Protein AF-A0A3A0BCF1-F1 (afdb_monomer_lite)

Sequence (88 aa):
MKLVKLFSLIIFFLVVANVVVANAAVDESVEVKSINAEITNLSNQNIVLKQQIAALGSLTNIQGKVEAMGFVESPQIVSLSSSSVALR

Radius of gyration: 34.66 Å; chains: 1; bounding box: 63×32×93 Å

Foldseek 3Di:
DVVVVVVVVVVVVVVVVVVVVVVVVVVVVVVVVVVVVVVVVVVVVVVVVVVVCCVCPPPVNVVVVCVVVVVDDPQDQDDDPPDGDRDD

Secondary structure (DSSP, 8-state):
-HHHHHHHHHHHHHHHHHHHHHHHHHHHHHHHHHHHHHHHHHHHHHHHHHHHHHHHSSHHHHHHHHHHTT---------BTTB-----

Structure (mmCIF, N/CA/C/O backbone):
data_AF-A0A3A0BCF1-F1
#
_entry.id   AF-A0A3A0BCF1-F1
#
loop_
_atom_site.group_PDB
_atom_site.id
_atom_site.type_symbol
_atom_site.label_atom_id
_atom_site.label_alt_id
_atom_site.label_comp_id
_atom_site.label_asym_id
_atom_site.label_entity_id
_atom_site.label_seq_id
_atom_site.pdbx_PDB_ins_code
_atom_site.Cartn_x
_atom_site.Cartn_y
_atom_site.Cartn_z
_atom_site.occupancy
_atom_site.B_iso_or_equiv
_atom_site.auth_seq_id
_atom_site.auth_comp_id
_atom_site.auth_asym_id
_atom_site.auth_atom_id
_atom_site.pdbx_PDB_model_num
ATOM 1 N N . MET A 1 1 ? 33.792 6.250 -46.588 1.00 63.56 1 MET A N 1
ATOM 2 C CA . MET A 1 1 ? 33.141 5.022 -46.058 1.00 63.56 1 MET A CA 1
ATOM 3 C C . MET A 1 1 ? 33.309 4.799 -44.553 1.00 63.56 1 MET A C 1
ATOM 5 O O . MET A 1 1 ? 32.334 4.405 -43.932 1.00 63.56 1 MET A O 1
ATOM 9 N N . LYS A 1 2 ? 34.486 5.028 -43.942 1.00 76.75 2 LYS A N 1
ATOM 10 C CA . LYS A 1 2 ? 34.697 4.771 -42.499 1.00 76.75 2 LYS A CA 1
ATOM 11 C C . LYS A 1 2 ? 33.819 5.640 -41.577 1.00 76.75 2 LYS A C 1
ATOM 13 O O . LYS A 1 2 ? 33.226 5.103 -40.654 1.00 76.75 2 LYS A O 1
ATOM 18 N N . LEU A 1 3 ? 33.653 6.933 -41.887 1.00 85.06 3 LEU A N 1
ATOM 19 C CA . LEU A 1 3 ? 32.765 7.841 -41.136 1.00 85.06 3 LEU A CA 1
ATOM 20 C C . LEU A 1 3 ? 31.293 7.409 -41.183 1.00 85.06 3 LEU A C 1
ATOM 22 O O . LEU A 1 3 ? 30.627 7.368 -40.161 1.00 85.06 3 LEU A O 1
ATOM 26 N N . VAL A 1 4 ? 30.800 7.034 -42.367 1.00 89.00 4 VAL A N 1
ATOM 27 C CA . VAL A 1 4 ? 29.413 6.569 -42.546 1.00 89.00 4 VAL A CA 1
ATOM 28 C C . VAL A 1 4 ? 29.167 5.282 -41.758 1.00 89.00 4 VAL A C 1
ATOM 30 O O . VAL A 1 4 ? 28.139 5.153 -41.104 1.00 89.00 4 VAL A O 1
ATOM 33 N N . LYS A 1 5 ? 30.135 4.354 -41.745 1.00 88.38 5 LYS A N 1
ATOM 34 C CA . LYS A 1 5 ? 30.062 3.141 -40.916 1.00 88.38 5 LYS A CA 1
ATOM 35 C C . LYS A 1 5 ? 30.066 3.462 -39.418 1.00 88.38 5 LYS A C 1
ATOM 37 O O . LYS A 1 5 ? 29.308 2.849 -38.678 1.00 88.38 5 LYS A O 1
ATOM 42 N N . LEU A 1 6 ? 30.872 4.433 -38.983 1.00 91.06 6 LEU A N 1
ATOM 43 C CA . LEU A 1 6 ? 30.919 4.867 -37.585 1.00 91.06 6 LEU A CA 1
ATOM 44 C C . LEU A 1 6 ? 29.593 5.502 -37.144 1.00 91.06 6 LEU A C 1
ATOM 46 O O . LEU A 1 6 ? 29.052 5.126 -36.110 1.00 91.06 6 LEU A O 1
ATOM 50 N N . PHE A 1 7 ? 29.027 6.405 -37.949 1.00 91.00 7 PHE A N 1
ATOM 51 C CA . PHE A 1 7 ? 27.727 7.005 -37.647 1.00 91.00 7 PHE A CA 1
ATOM 52 C C . PHE A 1 7 ? 26.593 5.982 -37.685 1.00 91.00 7 PHE A C 1
ATOM 54 O O . PHE A 1 7 ? 25.741 5.997 -36.804 1.00 91.00 7 PHE A O 1
ATOM 61 N N . SER A 1 8 ? 26.614 5.041 -38.631 1.00 91.31 8 SER A N 1
ATOM 62 C CA . SER A 1 8 ? 25.642 3.945 -38.668 1.00 91.31 8 SER A CA 1
ATOM 63 C C . SER A 1 8 ? 25.705 3.071 -37.412 1.00 91.31 8 SER A C 1
ATOM 65 O O . SER A 1 8 ? 24.662 2.645 -36.924 1.00 91.31 8 SER A O 1
ATOM 67 N N . LEU A 1 9 ? 26.905 2.818 -36.879 1.00 92.62 9 LEU A N 1
ATOM 68 C CA . LEU A 1 9 ? 27.089 2.067 -35.636 1.00 92.62 9 LEU A CA 1
ATOM 69 C C . LEU A 1 9 ? 26.525 2.835 -34.433 1.00 92.62 9 LEU A C 1
ATOM 71 O O . LEU A 1 9 ? 25.803 2.264 -33.623 1.00 92.62 9 LEU A O 1
ATOM 75 N N . ILE A 1 10 ? 26.813 4.135 -34.337 1.00 93.88 10 ILE A N 1
ATOM 76 C CA . ILE A 1 10 ? 26.313 4.994 -33.252 1.00 93.88 10 ILE A CA 1
ATOM 77 C C . ILE A 1 10 ? 24.784 5.066 -33.278 1.00 93.88 10 ILE A C 1
ATOM 79 O O . ILE A 1 10 ? 24.149 4.908 -32.239 1.00 93.88 10 ILE A O 1
ATOM 83 N N . ILE A 1 11 ? 24.188 5.250 -34.459 1.00 93.88 11 ILE A N 1
ATOM 84 C CA . ILE A 1 11 ? 22.729 5.280 -34.625 1.00 93.88 11 ILE A CA 1
ATOM 85 C C . ILE A 1 11 ? 22.119 3.946 -34.193 1.00 93.88 11 ILE A C 1
ATOM 87 O O . ILE A 1 11 ? 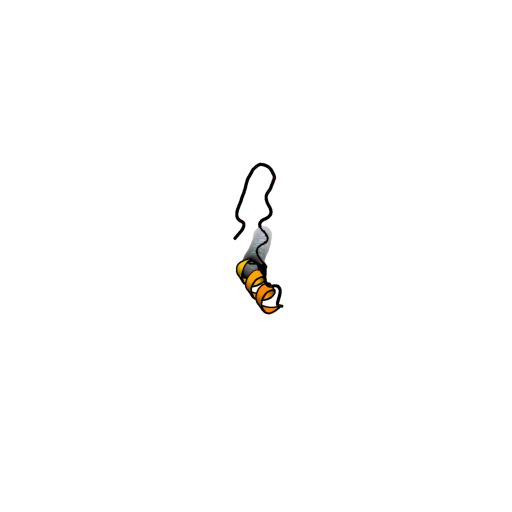21.129 3.939 -33.467 1.00 93.88 11 ILE A O 1
ATOM 91 N N . PHE A 1 12 ? 22.727 2.823 -34.581 1.00 94.69 12 PHE A N 1
ATOM 92 C CA . PHE A 1 12 ? 22.262 1.502 -34.166 1.00 94.69 12 PHE A CA 1
ATOM 93 C C . PHE A 1 12 ? 22.244 1.357 -32.637 1.00 94.69 12 PHE A C 1
ATOM 95 O O . PHE A 1 12 ? 21.224 0.969 -32.070 1.00 94.69 12 PHE A O 1
ATOM 102 N N . PHE A 1 13 ? 23.327 1.744 -31.956 1.00 94.62 13 PHE A N 1
ATOM 103 C CA . PHE A 1 13 ? 23.370 1.725 -30.492 1.00 94.62 13 PHE A CA 1
ATOM 104 C C . PHE A 1 13 ? 22.347 2.669 -29.856 1.00 94.62 13 PHE A C 1
ATOM 106 O O . PHE A 1 13 ? 21.707 2.288 -28.876 1.00 94.62 13 PHE A O 1
ATOM 113 N N . LEU A 1 14 ? 22.141 3.863 -30.421 1.00 94.56 14 LEU A N 1
ATOM 114 C CA . LEU A 1 14 ? 21.120 4.795 -29.937 1.00 94.56 14 LEU A CA 1
ATOM 115 C C . LEU A 1 14 ? 19.706 4.213 -30.042 1.00 94.56 14 LEU A C 1
ATOM 117 O O . LEU A 1 14 ? 18.892 4.420 -29.144 1.00 94.56 14 LEU A O 1
ATOM 121 N N . VAL A 1 15 ? 19.398 3.495 -31.124 1.00 94.69 15 VAL A N 1
ATOM 122 C CA . VAL A 1 15 ? 18.084 2.863 -31.307 1.00 94.69 15 VAL A CA 1
ATOM 123 C C . VAL A 1 15 ? 17.872 1.770 -30.264 1.00 94.69 15 VAL A C 1
ATOM 125 O O . VAL A 1 15 ? 16.836 1.756 -29.603 1.00 94.69 15 VAL A O 1
ATOM 128 N N . VAL A 1 16 ? 18.865 0.902 -30.057 1.00 94.56 16 VAL A N 1
ATOM 129 C CA . VAL A 1 16 ? 18.783 -0.160 -29.042 1.00 94.56 16 VAL A CA 1
ATOM 130 C C . VAL A 1 16 ? 18.616 0.435 -27.643 1.00 94.56 16 VAL A C 1
ATOM 132 O O . VAL A 1 16 ? 17.738 0.002 -26.901 1.00 94.56 16 VAL A O 1
ATOM 135 N N . ALA A 1 17 ? 19.395 1.464 -27.298 1.00 93.00 17 ALA A N 1
ATOM 136 C CA . ALA A 1 17 ? 19.292 2.134 -26.004 1.00 93.00 17 ALA A CA 1
ATOM 137 C C . ALA A 1 17 ? 17.896 2.734 -25.772 1.00 93.00 17 ALA A C 1
ATOM 139 O O . ALA A 1 17 ? 17.331 2.559 -24.695 1.00 93.00 17 ALA A O 1
ATOM 140 N N . ASN A 1 18 ? 17.305 3.375 -26.785 1.00 92.69 18 ASN A N 1
ATOM 141 C CA . ASN A 1 18 ? 15.950 3.920 -26.679 1.00 92.69 18 ASN A CA 1
ATOM 142 C C . ASN A 1 18 ? 14.900 2.833 -26.435 1.00 92.69 18 ASN A C 1
ATOM 144 O O . ASN A 1 18 ? 14.018 3.028 -25.607 1.00 92.69 18 ASN A O 1
ATOM 148 N N . VAL A 1 19 ? 14.996 1.689 -27.118 1.00 92.06 19 VAL A N 1
ATOM 149 C CA . VAL A 1 19 ? 14.058 0.574 -26.910 1.00 92.06 19 VAL A CA 1
ATOM 150 C C . VAL A 1 19 ? 14.186 0.008 -25.496 1.00 92.06 19 VAL A C 1
ATOM 152 O O . VAL A 1 19 ? 13.175 -0.247 -24.848 1.00 92.06 19 VAL A O 1
ATOM 155 N N . VAL A 1 20 ? 15.412 -0.142 -24.987 1.00 93.19 20 VAL A N 1
ATOM 156 C CA . VAL A 1 20 ? 15.647 -0.625 -23.617 1.00 93.19 20 VAL A CA 1
ATOM 157 C C . VAL A 1 20 ? 15.063 0.340 -22.585 1.00 93.19 20 VAL A C 1
ATOM 159 O O . VAL A 1 20 ? 14.342 -0.098 -21.694 1.00 93.19 20 VAL A O 1
ATOM 162 N N . VAL A 1 21 ? 15.322 1.643 -22.721 1.00 91.25 21 VAL A N 1
ATOM 163 C CA . VAL A 1 21 ? 14.791 2.661 -21.798 1.00 91.25 21 VAL A CA 1
ATOM 164 C C . VAL A 1 21 ? 13.268 2.737 -21.876 1.00 91.25 21 VAL A C 1
ATOM 166 O O . VAL A 1 21 ? 12.614 2.810 -20.841 1.00 91.25 21 VAL A O 1
ATOM 169 N N . ALA A 1 22 ? 12.691 2.678 -23.078 1.00 88.44 22 ALA A N 1
ATOM 170 C CA . ALA A 1 22 ? 11.242 2.693 -23.252 1.00 88.44 22 ALA A CA 1
ATOM 171 C C . ALA A 1 22 ? 10.578 1.483 -22.582 1.00 88.44 22 ALA A C 1
ATOM 173 O O . ALA A 1 22 ? 9.580 1.647 -21.884 1.00 88.44 22 ALA A O 1
ATOM 174 N N . ASN A 1 23 ? 11.151 0.289 -22.740 1.00 87.31 23 ASN A N 1
ATOM 175 C CA . ASN A 1 23 ? 10.629 -0.916 -22.099 1.00 87.31 23 ASN A CA 1
ATOM 176 C C . ASN A 1 23 ? 10.779 -0.852 -20.573 1.00 87.31 23 ASN A C 1
ATOM 178 O O . ASN A 1 23 ? 9.819 -1.136 -19.865 1.00 87.31 23 ASN A O 1
ATOM 182 N N . ALA A 1 24 ? 11.928 -0.395 -20.067 1.00 85.81 24 ALA A N 1
ATOM 183 C CA . ALA A 1 24 ? 12.140 -0.218 -18.631 1.00 85.81 24 ALA A CA 1
ATOM 184 C C . ALA A 1 24 ? 11.154 0.792 -18.016 1.00 85.81 24 ALA A C 1
ATOM 186 O O . ALA A 1 24 ? 10.614 0.545 -16.944 1.00 85.81 24 ALA A O 1
ATOM 187 N N . ALA A 1 25 ? 10.862 1.895 -18.713 1.00 83.75 25 ALA A N 1
ATOM 188 C CA . ALA A 1 25 ? 9.887 2.886 -18.259 1.00 83.75 25 ALA A CA 1
ATOM 189 C C . ALA A 1 25 ? 8.452 2.328 -18.224 1.00 83.75 25 ALA A C 1
ATOM 191 O O . ALA A 1 25 ? 7.655 2.703 -17.358 1.00 83.75 25 ALA A O 1
ATOM 192 N N . VAL A 1 26 ? 8.107 1.432 -19.156 1.00 87.75 26 VAL A N 1
ATOM 193 C CA . VAL A 1 26 ? 6.819 0.723 -19.144 1.00 87.75 26 VAL A CA 1
ATOM 194 C C . VAL A 1 26 ? 6.749 -0.243 -17.963 1.00 87.75 26 VAL A C 1
ATOM 196 O O . VAL A 1 26 ? 5.748 -0.225 -17.248 1.00 87.75 26 VAL A O 1
ATOM 199 N N . ASP A 1 27 ? 7.800 -1.026 -17.719 1.00 85.88 27 ASP A N 1
ATOM 200 C CA . ASP A 1 27 ? 7.865 -1.959 -16.588 1.00 85.88 27 ASP A CA 1
ATOM 201 C C . ASP A 1 27 ? 7.762 -1.221 -15.243 1.00 85.88 27 ASP A C 1
ATOM 203 O O . ASP A 1 27 ? 6.926 -1.576 -14.410 1.00 85.88 27 ASP A O 1
ATOM 207 N N . GLU A 1 28 ? 8.510 -0.127 -15.070 1.00 82.31 28 GLU A N 1
ATOM 208 C CA . GLU A 1 28 ? 8.431 0.734 -13.883 1.00 82.31 28 GLU A CA 1
ATOM 209 C C . GLU A 1 28 ? 7.014 1.298 -13.695 1.00 82.31 28 GLU A C 1
ATOM 211 O O . GLU A 1 28 ? 6.463 1.287 -12.593 1.00 82.31 28 GLU A O 1
ATOM 216 N N . SER A 1 29 ? 6.362 1.723 -14.780 1.00 82.25 29 SER A N 1
ATOM 217 C CA . SER A 1 29 ? 4.982 2.218 -14.726 1.00 82.25 29 SER A CA 1
ATOM 218 C C . SER A 1 29 ? 3.985 1.136 -14.293 1.00 82.25 29 SER A C 1
ATOM 220 O O . SER A 1 29 ? 3.018 1.431 -13.581 1.00 82.25 29 SER A O 1
ATOM 222 N N . VAL A 1 30 ? 4.195 -0.116 -14.707 1.00 86.75 30 VAL A N 1
ATOM 223 C CA . VAL A 1 30 ? 3.364 -1.256 -14.292 1.00 86.75 30 VAL A CA 1
ATOM 224 C C . VAL A 1 30 ? 3.596 -1.582 -12.817 1.00 86.75 30 VAL A C 1
ATOM 226 O O . VAL A 1 30 ? 2.622 -1.761 -12.079 1.00 86.75 30 VAL A O 1
ATOM 229 N N . GLU A 1 31 ? 4.849 -1.599 -12.369 1.00 89.50 31 GLU A N 1
ATOM 230 C CA . GLU A 1 31 ? 5.207 -1.859 -10.973 1.00 89.50 31 GLU A CA 1
ATOM 231 C C . GLU A 1 31 ? 4.635 -0.785 -10.039 1.00 89.50 31 GLU A C 1
ATOM 233 O O . GLU A 1 31 ? 3.918 -1.103 -9.087 1.00 89.50 31 GLU A O 1
ATOM 238 N N . VAL A 1 32 ? 4.822 0.496 -10.368 1.00 89.94 32 VAL A N 1
ATOM 239 C CA . VAL A 1 32 ? 4.258 1.624 -9.608 1.00 89.94 32 VAL A CA 1
ATOM 240 C C . VAL A 1 32 ? 2.731 1.550 -9.552 1.00 89.94 32 VAL A C 1
ATOM 242 O O . VAL A 1 32 ? 2.124 1.824 -8.512 1.00 89.94 32 VAL A O 1
ATOM 245 N N . LYS A 1 33 ? 2.076 1.152 -10.648 1.00 89.25 33 LYS A N 1
ATOM 246 C CA . LYS A 1 33 ? 0.621 0.956 -10.666 1.00 89.25 33 LYS A CA 1
ATOM 247 C C . LYS A 1 33 ? 0.190 -0.186 -9.744 1.00 89.25 33 LYS A C 1
ATOM 249 O O . LYS A 1 33 ? -0.814 -0.038 -9.046 1.00 89.25 33 LYS A O 1
ATOM 254 N N . SER A 1 34 ? 0.936 -1.289 -9.722 1.00 92.88 34 SER A N 1
ATOM 255 C CA . SER A 1 34 ? 0.686 -2.414 -8.816 1.00 92.88 34 SER A CA 1
ATOM 256 C C . SER A 1 34 ? 0.817 -1.989 -7.353 1.00 92.88 34 SER A C 1
ATOM 258 O O . SER A 1 34 ? -0.098 -2.216 -6.562 1.00 92.88 34 SER A O 1
ATOM 260 N N . ILE A 1 35 ? 1.898 -1.283 -7.015 1.00 93.44 35 ILE A N 1
ATOM 261 C CA . ILE A 1 35 ? 2.145 -0.771 -5.661 1.00 93.44 35 ILE A CA 1
ATOM 262 C C . ILE A 1 35 ? 1.021 0.181 -5.225 1.00 93.44 35 ILE A C 1
ATOM 264 O O . ILE A 1 35 ? 0.487 0.053 -4.125 1.00 93.44 35 ILE A O 1
ATOM 268 N N . ASN A 1 36 ? 0.588 1.101 -6.091 1.00 91.94 36 ASN A N 1
ATOM 269 C CA . ASN A 1 36 ? -0.523 2.010 -5.780 1.00 91.94 36 ASN A CA 1
ATOM 270 C C . ASN A 1 36 ? -1.854 1.276 -5.552 1.00 91.94 36 ASN A C 1
ATOM 272 O O . ASN A 1 36 ? -2.647 1.675 -4.691 1.00 91.94 36 ASN A O 1
ATOM 276 N 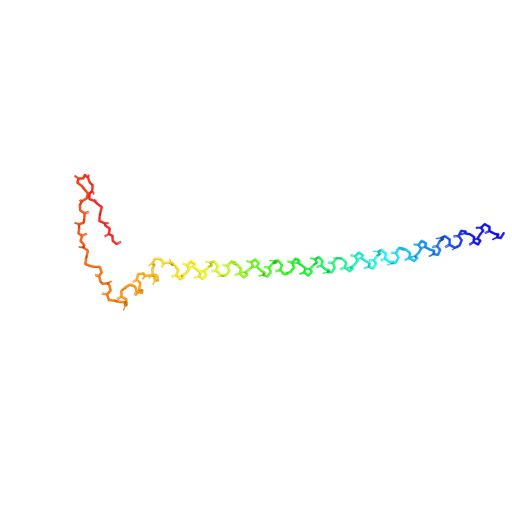N . ALA A 1 37 ? -2.111 0.200 -6.301 1.00 94.31 37 ALA A N 1
ATOM 277 C CA . ALA A 1 37 ? -3.293 -0.629 -6.093 1.00 94.31 37 ALA A CA 1
ATOM 278 C C . ALA A 1 37 ? -3.237 -1.344 -4.733 1.00 94.31 37 ALA A C 1
ATOM 280 O O . ALA A 1 37 ? -4.234 -1.368 -4.008 1.00 94.31 37 ALA A O 1
ATOM 281 N N . GLU A 1 38 ? -2.067 -1.857 -4.351 1.00 95.31 38 GLU A N 1
ATOM 282 C CA . GLU A 1 38 ? -1.855 -2.501 -3.056 1.00 95.31 38 GLU A CA 1
ATOM 283 C C . GLU A 1 38 ? -2.009 -1.519 -1.886 1.00 95.31 38 GLU A C 1
ATOM 285 O O . GLU A 1 38 ? -2.745 -1.806 -0.940 1.00 95.31 38 GLU A O 1
ATOM 290 N N . ILE A 1 39 ? -1.419 -0.323 -1.981 1.00 94.56 39 ILE A N 1
ATOM 291 C CA . ILE A 1 39 ? -1.593 0.754 -0.992 1.00 94.56 39 ILE A CA 1
ATOM 292 C C . ILE A 1 39 ? -3.077 1.085 -0.812 1.00 94.56 39 ILE A C 1
ATOM 294 O O . ILE A 1 39 ? -3.567 1.197 0.314 1.00 94.56 39 ILE A O 1
ATOM 298 N N . THR A 1 40 ? -3.811 1.214 -1.918 1.00 94.69 40 THR A N 1
ATOM 299 C CA . THR A 1 40 ? -5.250 1.502 -1.882 1.00 94.69 40 THR A CA 1
ATOM 300 C C . THR A 1 40 ? -6.023 0.380 -1.189 1.00 94.69 40 THR A C 1
ATOM 302 O O . THR A 1 40 ? -6.879 0.645 -0.343 1.00 94.69 40 THR A O 1
ATOM 305 N N . ASN A 1 41 ? -5.697 -0.876 -1.495 1.00 96.62 41 ASN A N 1
ATOM 306 C CA . ASN A 1 41 ? -6.315 -2.036 -0.861 1.00 96.62 41 ASN A CA 1
ATOM 307 C C . ASN A 1 41 ? -6.053 -2.070 0.655 1.00 96.62 41 ASN A C 1
ATOM 309 O O . ASN A 1 41 ? -6.994 -2.191 1.440 1.00 96.62 41 ASN A O 1
ATOM 313 N N . LEU A 1 42 ? -4.800 -1.888 1.079 1.00 96.06 42 LEU A N 1
ATOM 314 C CA . LEU A 1 42 ? -4.423 -1.851 2.496 1.00 96.06 42 LEU A CA 1
ATOM 315 C C . LEU A 1 42 ? -5.090 -0.687 3.242 1.00 96.06 42 LEU A C 1
ATOM 317 O O . LEU A 1 42 ? -5.558 -0.857 4.369 1.00 96.06 42 LEU A O 1
ATOM 321 N N . SER A 1 43 ? -5.192 0.482 2.607 1.00 94.88 43 SER A N 1
ATOM 322 C CA . SER A 1 43 ? -5.903 1.637 3.165 1.00 94.88 43 SER A CA 1
ATOM 323 C C . SER A 1 43 ? -7.384 1.323 3.408 1.00 94.88 43 SER A C 1
ATOM 325 O O . SER A 1 43 ? -7.896 1.539 4.510 1.00 94.88 43 SER A O 1
ATOM 327 N N . ASN A 1 44 ? -8.054 0.712 2.426 1.00 95.12 44 ASN A N 1
ATOM 328 C CA . ASN A 1 44 ? -9.449 0.290 2.559 1.00 95.12 44 ASN A CA 1
ATOM 329 C C . ASN A 1 44 ? -9.631 -0.741 3.682 1.00 95.12 44 ASN A C 1
ATOM 331 O O . ASN A 1 44 ? -10.542 -0.605 4.500 1.00 95.12 44 ASN A O 1
ATOM 335 N N . GLN A 1 45 ? -8.740 -1.732 3.779 1.00 94.50 45 GLN A N 1
ATOM 336 C CA . GLN A 1 45 ? -8.762 -2.711 4.871 1.00 94.50 45 GLN A CA 1
ATOM 337 C C . GLN A 1 45 ? -8.596 -2.041 6.240 1.00 94.50 45 GLN A C 1
ATOM 339 O O . GLN A 1 45 ? -9.306 -2.382 7.187 1.00 94.50 45 GLN A O 1
ATOM 344 N N . ASN A 1 46 ? -7.709 -1.050 6.352 1.00 94.75 46 ASN A N 1
ATOM 345 C CA . ASN A 1 46 ? -7.507 -0.308 7.594 1.00 94.75 46 ASN A CA 1
ATOM 346 C C . ASN A 1 46 ? -8.763 0.470 8.014 1.00 94.75 46 ASN A C 1
ATOM 348 O O . ASN A 1 46 ? -9.116 0.473 9.194 1.00 94.75 46 ASN A O 1
ATOM 352 N N . ILE A 1 47 ? -9.457 1.096 7.059 1.00 94.19 47 ILE A N 1
ATOM 353 C CA . ILE A 1 47 ? -10.724 1.796 7.311 1.00 94.19 47 ILE A CA 1
ATOM 354 C C . ILE A 1 47 ? -11.777 0.818 7.838 1.00 94.19 47 ILE A C 1
ATOM 356 O O . ILE A 1 47 ? -12.400 1.093 8.864 1.00 94.19 47 ILE A O 1
ATOM 360 N N . VAL A 1 48 ? -11.935 -0.338 7.190 1.00 94.94 48 VAL A N 1
ATOM 361 C CA . VAL A 1 48 ? -12.885 -1.374 7.626 1.00 94.94 48 VAL A CA 1
ATOM 362 C C . VAL A 1 48 ? -12.548 -1.868 9.034 1.00 94.94 48 VAL A C 1
ATOM 364 O O . VAL A 1 48 ? -13.431 -1.936 9.886 1.00 94.94 48 VAL A O 1
ATOM 367 N N . LEU A 1 49 ? -11.275 -2.147 9.323 1.00 93.50 49 LEU A N 1
ATOM 368 C CA . LEU A 1 49 ? -10.845 -2.572 10.658 1.00 93.50 49 LEU A CA 1
ATOM 369 C C . LEU A 1 49 ? -11.118 -1.502 11.718 1.00 93.50 49 LEU A C 1
ATOM 371 O O . LEU A 1 49 ? -11.616 -1.819 12.795 1.00 93.50 49 LEU A O 1
ATOM 375 N N . LYS A 1 50 ? -10.861 -0.225 11.419 1.00 91.38 50 LYS A N 1
ATOM 376 C CA . LYS A 1 50 ? -11.190 0.884 12.328 1.00 91.38 50 LYS A CA 1
ATOM 377 C C . LYS A 1 50 ? -12.688 0.975 12.597 1.00 91.38 50 LYS A C 1
ATOM 379 O O . LYS A 1 50 ? -13.080 1.179 13.742 1.00 91.38 50 LYS A O 1
ATOM 384 N N . GLN A 1 51 ? -13.521 0.786 11.575 1.00 90.56 51 GLN A N 1
ATOM 385 C CA . GLN A 1 51 ? -14.975 0.741 11.738 1.00 90.56 51 GLN A CA 1
ATOM 386 C C . GLN A 1 51 ? -15.407 -0.449 12.601 1.00 90.56 51 GLN A C 1
ATOM 388 O O . GLN A 1 51 ? -16.246 -0.283 13.481 1.00 90.56 51 GLN A O 1
ATOM 393 N N . GLN A 1 52 ? -14.803 -1.624 12.410 1.00 89.00 52 GLN A N 1
ATOM 394 C CA . GLN A 1 52 ? -15.067 -2.799 13.244 1.00 89.00 52 GLN A CA 1
ATOM 395 C C . GLN A 1 52 ? -14.653 -2.570 14.700 1.00 89.00 52 GLN A C 1
ATOM 397 O O . GLN A 1 52 ? -15.428 -2.875 15.603 1.00 89.00 52 GLN A O 1
ATOM 402 N N . ILE A 1 53 ? -13.476 -1.987 14.943 1.00 86.62 53 ILE A N 1
ATOM 403 C CA . ILE A 1 53 ? -13.017 -1.627 16.292 1.00 86.62 53 ILE A CA 1
ATOM 404 C C . ILE A 1 53 ? -13.975 -0.619 16.925 1.00 86.62 53 ILE A C 1
ATOM 406 O O . ILE A 1 53 ? -14.372 -0.806 18.069 1.00 86.62 53 ILE A O 1
ATOM 410 N N . ALA A 1 54 ? -14.389 0.415 16.191 1.00 85.31 54 ALA A N 1
ATOM 411 C CA . ALA A 1 54 ? -15.349 1.394 16.689 1.00 85.31 54 ALA A CA 1
ATOM 412 C C . ALA A 1 54 ? -16.711 0.754 17.003 1.00 85.31 54 ALA A C 1
ATOM 414 O O . ALA A 1 54 ? -17.315 1.072 18.021 1.00 85.31 54 ALA A O 1
ATOM 415 N N . ALA A 1 55 ? -17.182 -0.180 16.174 1.00 84.75 55 ALA A N 1
ATOM 416 C CA . ALA A 1 55 ? -18.436 -0.893 16.404 1.00 84.75 55 ALA A CA 1
ATOM 417 C C . ALA A 1 55 ? -18.360 -1.835 17.620 1.00 84.75 55 ALA A C 1
ATOM 419 O O . ALA A 1 55 ? -19.276 -1.864 18.446 1.00 84.75 55 ALA A O 1
ATOM 420 N N . LEU A 1 56 ? -17.264 -2.585 17.761 1.00 81.94 56 LEU A N 1
ATOM 421 C CA . LEU A 1 56 ? -17.035 -3.498 18.885 1.00 81.94 56 LEU A CA 1
ATOM 422 C C . LEU A 1 56 ? -16.776 -2.751 20.197 1.00 81.94 56 LEU A C 1
ATOM 424 O O . LEU A 1 56 ? -17.285 -3.156 21.238 1.00 81.94 56 LEU A O 1
ATOM 428 N N . GLY A 1 57 ? -16.003 -1.668 20.141 1.00 79.12 57 GLY A N 1
ATOM 429 C CA . GLY A 1 57 ? -15.673 -0.811 21.277 1.00 79.12 57 GLY A CA 1
ATOM 430 C C . GLY A 1 57 ? -16.712 0.273 21.561 1.00 79.12 57 GLY A C 1
ATOM 431 O O . GLY A 1 57 ? -16.518 1.064 22.482 1.00 79.12 57 GLY A O 1
ATOM 432 N N . SER A 1 58 ? -17.798 0.341 20.785 1.00 82.31 58 SER A N 1
ATOM 433 C CA . SER A 1 58 ? -18.885 1.277 21.060 1.00 82.31 58 SER A CA 1
ATOM 434 C C . SER A 1 58 ? -19.460 1.000 22.447 1.00 82.31 58 SER A C 1
ATOM 436 O O . SER A 1 58 ? -19.716 -0.151 22.812 1.00 82.31 58 SER A O 1
ATOM 438 N N . LEU A 1 59 ? -19.678 2.069 23.217 1.00 72.12 59 LEU A N 1
ATOM 439 C CA . LEU A 1 59 ? -20.224 1.979 24.574 1.00 72.12 59 LEU A CA 1
ATOM 440 C C . LEU A 1 59 ? -21.539 1.193 24.603 1.00 72.12 59 LEU A C 1
ATOM 442 O O . LEU A 1 59 ? -21.759 0.431 25.529 1.00 72.12 59 LEU A O 1
ATOM 446 N N . THR A 1 60 ? -22.347 1.277 23.546 1.00 73.94 60 THR A N 1
ATOM 447 C CA . THR A 1 60 ? -23.579 0.495 23.377 1.00 73.94 60 THR A CA 1
ATOM 448 C C . THR A 1 60 ? -23.335 -1.018 23.368 1.00 73.94 60 THR A C 1
ATOM 450 O O . THR A 1 60 ? -24.075 -1.773 23.992 1.00 73.94 60 THR A O 1
ATOM 453 N N . ASN A 1 61 ? -22.293 -1.485 22.676 1.00 76.50 61 ASN A N 1
ATOM 454 C CA . ASN A 1 61 ? -21.988 -2.913 22.571 1.00 76.50 61 ASN A CA 1
ATOM 455 C C . ASN A 1 61 ? -21.331 -3.439 23.857 1.00 76.50 61 ASN A C 1
ATOM 457 O O . ASN A 1 61 ? -21.576 -4.568 24.282 1.00 76.50 61 ASN A O 1
ATOM 461 N N . ILE A 1 62 ? -20.530 -2.593 24.511 1.00 79.19 62 ILE A N 1
ATOM 462 C CA . ILE A 1 62 ? -19.964 -2.880 25.833 1.00 79.19 62 ILE A CA 1
ATOM 463 C C . ILE A 1 62 ? -21.081 -2.953 26.877 1.00 79.19 62 ILE A C 1
ATOM 465 O O . ILE A 1 62 ? -21.140 -3.934 27.609 1.00 79.19 62 ILE A O 1
ATOM 469 N N . GLN A 1 63 ? -21.997 -1.985 26.900 1.00 74.94 63 GLN A N 1
ATOM 470 C CA . GLN A 1 63 ? -23.147 -1.959 27.802 1.00 74.94 63 GLN A CA 1
ATOM 471 C C . GLN A 1 63 ? -23.991 -3.230 27.661 1.00 74.94 63 GLN A C 1
ATOM 473 O O . GLN A 1 63 ? -24.209 -3.923 28.649 1.00 74.94 63 GLN A O 1
ATOM 478 N N . GLY A 1 64 ? -24.360 -3.615 26.434 1.00 77.06 64 GLY A N 1
ATOM 479 C CA . GLY A 1 64 ? -25.109 -4.855 26.206 1.00 77.06 64 GLY A CA 1
ATOM 480 C C . GLY A 1 64 ? -24.365 -6.114 26.678 1.00 77.06 64 GLY A C 1
ATOM 481 O O . GLY A 1 64 ? -24.980 -7.045 27.197 1.00 77.06 64 GLY A O 1
ATOM 482 N N . LYS A 1 65 ? -23.029 -6.153 26.560 1.00 79.88 65 LYS A N 1
ATOM 483 C CA . LYS A 1 65 ? -22.208 -7.248 27.111 1.00 79.88 65 LYS A CA 1
ATOM 484 C C . LYS A 1 65 ? -22.162 -7.231 28.639 1.00 79.88 65 LYS A C 1
ATOM 486 O O . LYS A 1 65 ? -22.212 -8.297 29.242 1.00 79.88 65 LYS A O 1
ATOM 491 N N . VAL A 1 66 ? -22.047 -6.059 29.256 1.00 78.81 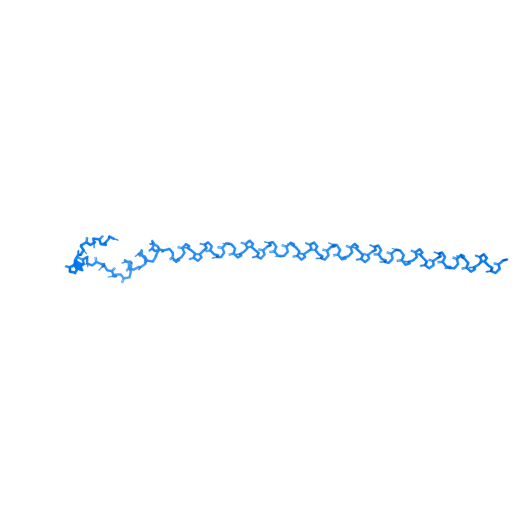66 VAL A N 1
ATOM 492 C CA . VAL A 1 66 ? -22.025 -5.868 30.716 1.00 78.81 66 VAL A CA 1
ATOM 493 C C . VAL A 1 66 ? -23.359 -6.313 31.324 1.00 78.81 66 VAL A C 1
ATOM 495 O O . VAL A 1 66 ? -23.359 -7.131 32.247 1.00 78.81 66 VAL A O 1
ATOM 498 N N . GLU A 1 67 ? -24.477 -5.910 30.720 1.00 79.69 67 GLU A N 1
ATOM 499 C CA . GLU A 1 67 ? -25.823 -6.367 31.085 1.00 79.69 67 GLU A CA 1
ATOM 500 C C . GLU A 1 67 ? -25.966 -7.893 30.932 1.00 79.69 67 GLU A C 1
ATOM 502 O O . GLU A 1 67 ? -26.418 -8.571 31.855 1.00 79.69 67 GLU A O 1
ATOM 507 N N . ALA A 1 68 ? -25.508 -8.468 29.812 1.00 80.62 68 ALA A N 1
ATOM 508 C CA . ALA A 1 68 ? -25.546 -9.917 29.580 1.00 80.62 68 ALA A CA 1
ATOM 509 C C . ALA A 1 68 ? -24.648 -10.724 30.541 1.00 80.62 68 ALA A C 1
ATOM 511 O O . ALA A 1 68 ? -24.931 -11.889 30.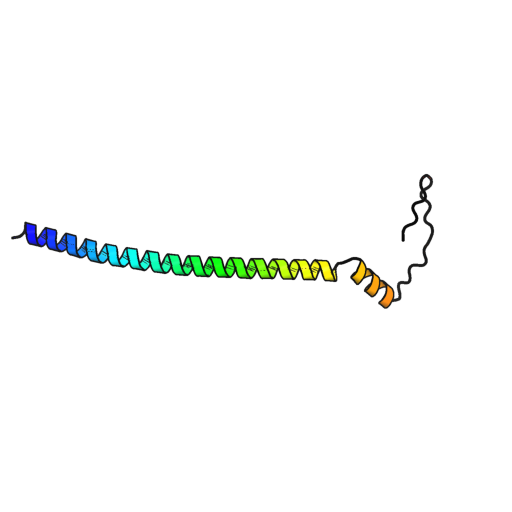818 1.00 80.62 68 ALA A O 1
ATOM 512 N N . MET A 1 69 ? -23.576 -10.120 31.063 1.00 81.06 69 MET A N 1
ATOM 513 C CA . MET A 1 69 ? -22.710 -10.706 32.094 1.00 81.06 69 MET A CA 1
ATOM 514 C C . MET A 1 69 ? -23.299 -10.584 33.511 1.00 81.06 69 MET A C 1
ATOM 516 O O . MET A 1 69 ? -22.672 -11.032 34.470 1.00 81.06 69 MET A O 1
ATOM 520 N N . GLY A 1 70 ? -24.498 -10.011 33.657 1.00 76.38 70 GLY A N 1
ATOM 521 C CA . GLY A 1 70 ? -25.189 -9.882 34.940 1.00 76.38 70 GLY A CA 1
ATOM 522 C C . GLY A 1 70 ? -24.717 -8.700 35.787 1.00 76.38 70 GLY A C 1
ATOM 523 O O . GLY A 1 70 ? -25.128 -8.581 36.942 1.00 76.38 70 GLY A O 1
ATOM 524 N N . PHE A 1 71 ? -23.890 -7.809 35.232 1.00 73.50 71 PHE A N 1
ATOM 525 C CA . PHE A 1 71 ? -23.590 -6.527 35.857 1.00 73.50 71 PHE A CA 1
ATOM 526 C C . PHE A 1 71 ? -24.778 -5.593 35.621 1.00 73.50 71 PHE A C 1
ATOM 528 O O . PHE A 1 71 ? -24.850 -4.872 34.630 1.00 73.50 71 PHE A O 1
ATOM 535 N N . VAL A 1 72 ? -25.748 -5.654 36.528 1.00 67.38 72 VAL A N 1
ATOM 536 C CA . VAL A 1 72 ? -26.874 -4.722 36.559 1.00 67.38 72 VAL A CA 1
ATOM 537 C C . VAL A 1 72 ? -26.417 -3.491 37.333 1.00 67.38 72 VAL A C 1
ATOM 539 O O . VAL A 1 72 ? -26.145 -3.583 38.533 1.00 67.38 72 VAL A O 1
ATOM 542 N N . GLU A 1 73 ? -26.302 -2.343 36.663 1.00 62.59 73 GLU A N 1
ATOM 543 C CA . GLU A 1 73 ? -26.102 -1.075 37.361 1.00 62.59 73 GLU A CA 1
ATOM 544 C C . GLU A 1 73 ? -27.329 -0.815 38.240 1.00 62.59 73 GLU A C 1
ATOM 546 O O . GLU A 1 73 ? -28.421 -0.528 37.758 1.00 62.59 73 GLU A O 1
ATOM 551 N N . SER A 1 74 ? -27.163 -0.942 39.556 1.00 61.59 74 SER A N 1
ATOM 552 C CA . SER A 1 74 ? -28.073 -0.291 40.490 1.00 61.59 74 SER A CA 1
ATOM 553 C C . SER A 1 74 ? -27.649 1.175 40.522 1.00 61.59 74 SER A C 1
ATOM 555 O O . SER A 1 74 ? -26.547 1.445 41.011 1.00 61.59 74 SER A O 1
ATOM 557 N N . PRO A 1 75 ? -28.434 2.119 39.966 1.00 60.66 75 PRO A N 1
ATOM 558 C CA . PRO A 1 75 ? -28.030 3.514 39.911 1.00 60.66 75 PRO A CA 1
ATOM 559 C C . PRO A 1 75 ? -27.857 4.037 41.338 1.00 60.66 75 PRO A C 1
ATOM 561 O O . PRO A 1 75 ? -28.826 4.298 42.053 1.00 60.66 75 PRO A O 1
ATOM 564 N N . GLN A 1 76 ? -26.607 4.175 41.776 1.00 59.19 76 GLN A N 1
ATOM 565 C CA . GLN A 1 76 ? -26.287 4.884 43.002 1.00 59.19 76 GLN A CA 1
ATOM 566 C C . GLN A 1 76 ? -26.177 6.365 42.671 1.00 59.19 76 GLN A C 1
ATOM 568 O O . GLN A 1 76 ? -25.348 6.779 41.863 1.00 59.19 76 GLN A O 1
ATOM 573 N N . ILE A 1 77 ? -27.023 7.176 43.305 1.00 61.84 77 ILE A N 1
ATOM 574 C CA . ILE A 1 77 ? -26.920 8.630 43.218 1.00 61.84 77 ILE A CA 1
ATOM 575 C C . ILE A 1 77 ? -25.637 9.041 43.943 1.00 61.84 77 ILE A C 1
ATOM 577 O O . ILE A 1 77 ? -25.604 9.139 45.169 1.00 61.84 77 ILE A O 1
ATOM 581 N N . VAL A 1 78 ? -24.569 9.274 43.182 1.00 59.88 78 VAL A N 1
ATOM 582 C CA . VAL A 1 78 ? -23.332 9.855 43.703 1.00 59.88 78 VAL A CA 1
ATOM 583 C C . VAL A 1 78 ? -23.458 11.372 43.611 1.00 59.88 78 VAL A C 1
ATOM 585 O O . VAL A 1 78 ? -23.388 11.968 42.539 1.00 59.88 78 VAL A O 1
ATOM 588 N N . SER A 1 79 ? -23.694 12.001 44.759 1.00 55.47 79 SER A N 1
ATOM 589 C CA . SER A 1 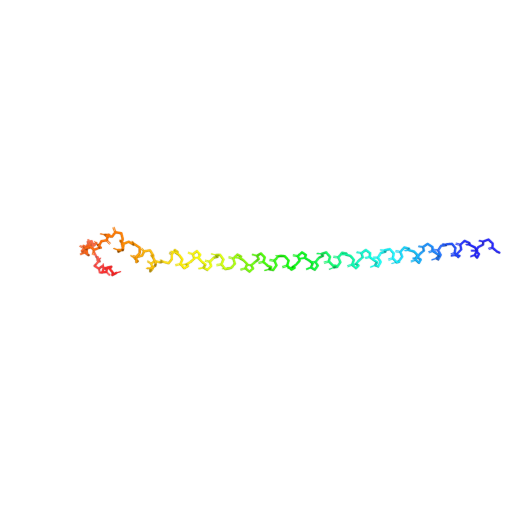79 ? -23.719 13.454 44.905 1.00 55.47 79 SER A CA 1
ATOM 590 C C . SER A 1 79 ? -22.288 13.971 45.061 1.00 55.47 79 SER A C 1
ATOM 592 O O . SER A 1 79 ? -21.628 13.696 46.064 1.00 55.47 79 SER A O 1
ATOM 594 N N . LEU A 1 80 ? -21.792 14.726 44.077 1.00 63.56 80 LEU A N 1
ATOM 595 C CA . LEU A 1 80 ? -20.646 15.608 44.293 1.00 63.56 80 LEU A CA 1
ATOM 596 C C . LEU A 1 80 ? -21.157 16.798 45.107 1.00 63.56 80 LEU A C 1
ATOM 598 O O . LEU A 1 80 ? -22.174 17.386 44.739 1.00 63.56 80 LEU A O 1
ATOM 602 N N . SER A 1 81 ? -20.468 17.155 46.197 1.00 67.12 81 SER A N 1
ATOM 603 C CA . SER A 1 81 ? -20.983 18.059 47.244 1.00 67.12 81 SER A CA 1
ATOM 604 C C . SER A 1 81 ? -21.382 19.472 46.786 1.00 67.12 81 SER A C 1
ATOM 606 O O . SER A 1 81 ? -21.889 20.246 47.594 1.00 67.12 81 SER A O 1
ATOM 608 N N . SER A 1 82 ? -21.203 19.81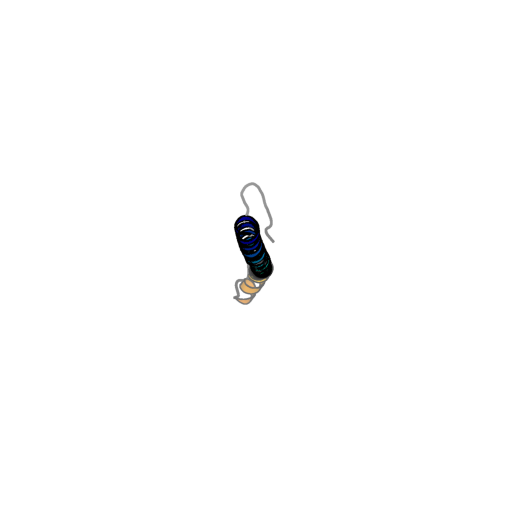2 45.508 1.00 59.62 82 SER A N 1
ATOM 609 C CA . SER A 1 82 ? -21.629 21.082 44.918 1.00 59.62 82 SER A CA 1
ATOM 610 C C . SER A 1 82 ? -22.378 20.992 43.581 1.00 59.62 82 SER A C 1
ATOM 612 O O . SER A 1 82 ? -22.871 22.025 43.139 1.00 59.62 82 SER A O 1
ATOM 614 N N . SER A 1 83 ? -22.538 19.814 42.961 1.00 55.69 83 SER A N 1
ATOM 615 C CA . SER A 1 83 ? -23.280 19.680 41.694 1.00 55.69 83 SER A CA 1
ATOM 616 C C . SER A 1 83 ? -23.841 18.271 41.516 1.00 55.69 83 SER A C 1
ATOM 618 O O . SER A 1 83 ? -23.101 17.305 41.342 1.00 55.69 83 SER A O 1
ATOM 620 N N . SER A 1 84 ? -25.169 18.159 41.520 1.00 50.00 84 SER A N 1
ATOM 621 C CA . SER A 1 84 ? -25.871 16.921 41.175 1.00 50.00 84 SER A CA 1
ATOM 622 C C . SER A 1 84 ? -25.894 16.751 39.655 1.00 50.00 84 SER A C 1
ATOM 624 O O . SER A 1 84 ? -26.573 17.506 38.963 1.00 50.00 84 SER A O 1
ATOM 626 N N . VAL A 1 85 ? -25.173 15.760 39.133 1.00 56.62 85 VAL A N 1
ATOM 627 C CA . VAL A 1 85 ? -25.341 15.287 37.753 1.00 56.62 85 VAL A CA 1
ATOM 628 C C . VAL A 1 85 ? -25.894 13.872 37.833 1.00 56.62 85 VAL A C 1
ATOM 630 O O . VAL A 1 85 ? -25.245 12.979 38.370 1.00 56.62 85 VAL A O 1
ATOM 633 N N . ALA A 1 86 ? -27.111 13.675 37.328 1.00 49.59 86 ALA A N 1
ATOM 634 C CA . ALA A 1 86 ? -27.645 12.339 37.116 1.00 49.59 86 ALA A CA 1
ATOM 635 C C . ALA A 1 86 ? -26.892 11.717 35.934 1.00 49.59 86 ALA A C 1
ATOM 637 O O . ALA A 1 86 ? -27.046 12.172 34.800 1.00 49.59 86 ALA A O 1
ATOM 638 N N . LEU A 1 87 ? -26.056 10.717 36.204 1.00 51.84 87 LEU A N 1
ATOM 639 C CA . LEU A 1 87 ? -25.490 9.869 35.161 1.00 51.84 87 LEU A CA 1
ATOM 640 C C . LEU A 1 87 ? -26.544 8.809 34.818 1.00 51.84 87 LEU A C 1
ATOM 642 O O . LEU A 1 87 ? -27.065 8.139 35.711 1.00 51.84 87 LEU A O 1
ATOM 646 N N . ARG A 1 88 ? -26.922 8.779 33.541 1.00 46.25 88 ARG A N 1
ATOM 647 C CA . ARG A 1 88 ? -27.837 7.816 32.926 1.00 46.25 88 ARG A CA 1
ATOM 648 C C . ARG A 1 88 ? -27.046 6.794 32.137 1.00 46.25 88 ARG A C 1
ATOM 650 O O . ARG A 1 88 ? -26.028 7.220 31.546 1.00 46.25 88 ARG A O 1
#

pLDDT: mean 81.89, std 13.57, range [46.25, 96.62]